Protein AF-A0A0W1ATL3-F1 (afdb_monomer_lite)

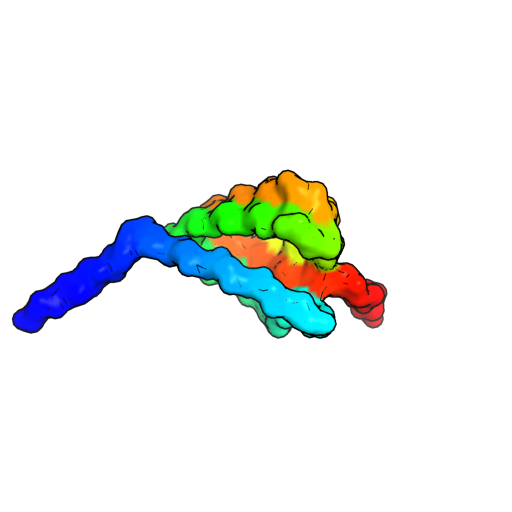Radius of gyration: 14.43 Å; chains: 1; bounding box: 50×25×29 Å

Organism: NCBI:txid1306852

Secondary structure (DSSP, 8-state):
----PPPS--------SS----SS-B--SS-EEEE--SSEEEEEETTEEEEEETT-EEEE-TT--EEEEES-----

pLDDT: mean 88.12, std 15.17, range [36.97, 98.19]

Sequence (76 aa):
MEQMLQPPFIIEQIKRAGPFSMDSNHYHDTYEIYYLLAGERSYYINNLIYTLRKGDLIFINKNELHRTTSKGLVIY

InterPro domains:
  IPR003313 AraC-type arabinose-binding/dimerisation domain [PF02311] (24-70)
  IPR014710 RmlC-like jelly roll fold [G3DSA:2.60.120.10] (14-76)
  IPR037923 Transcription regulator HTH-like [SSF51215] (22-69)

Foldseek 3Di:
DDDPDDPPDDDDDDDDPDWDWDPDKDFAQDKDKDAAQADWWWKDWPPDIDIDHHGDMDIGHHGTTMIIGHP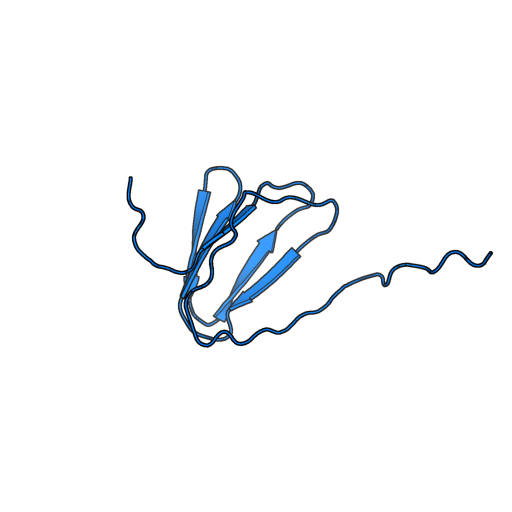DDPDD

Structure (mmCIF, N/CA/C/O backbone):
data_AF-A0A0W1ATL3-F1
#
_entry.id   AF-A0A0W1ATL3-F1
#
loop_
_atom_site.group_PDB
_atom_site.id
_atom_site.type_symbol
_atom_site.label_atom_id
_atom_site.label_alt_id
_atom_site.label_comp_id
_atom_site.label_asym_id
_atom_site.label_entity_id
_atom_site.label_seq_id
_atom_site.pdbx_PDB_ins_code
_atom_site.Cartn_x
_atom_site.Cartn_y
_atom_site.Cartn_z
_atom_site.occupancy
_atom_site.B_iso_or_equiv
_atom_site.auth_seq_id
_atom_site.auth_comp_id
_atom_site.auth_asym_id
_atom_site.auth_atom_id
_atom_site.pdbx_PDB_model_num
ATOM 1 N N . MET A 1 1 ? -33.204 12.488 -6.492 1.00 51.12 1 MET A N 1
ATOM 2 C CA . MET A 1 1 ? -31.795 12.361 -6.912 1.00 51.12 1 MET A CA 1
ATOM 3 C C . MET A 1 1 ? -31.317 11.017 -6.418 1.00 51.12 1 MET A C 1
ATOM 5 O O . MET A 1 1 ? -31.303 10.820 -5.211 1.00 51.12 1 MET A O 1
ATOM 9 N N . GLU A 1 2 ? -31.040 10.081 -7.320 1.00 60.78 2 GLU A N 1
ATOM 10 C CA . GLU A 1 2 ? -30.465 8.792 -6.937 1.00 60.78 2 GLU A CA 1
ATOM 11 C C . GLU A 1 2 ? -29.063 9.032 -6.379 1.00 60.78 2 GLU A C 1
ATOM 13 O O . GLU A 1 2 ? -28.203 9.618 -7.035 1.00 60.78 2 GLU A O 1
ATOM 18 N N . GLN A 1 3 ? -28.858 8.641 -5.126 1.00 58.78 3 GLN A N 1
ATOM 19 C CA . GLN A 1 3 ? -27.543 8.622 -4.512 1.00 58.78 3 GLN A CA 1
ATOM 20 C C . GLN A 1 3 ? -26.747 7.535 -5.242 1.00 58.78 3 GLN A C 1
ATOM 22 O O . GLN A 1 3 ? -27.071 6.355 -5.120 1.00 58.78 3 GLN A O 1
ATOM 27 N N . MET A 1 4 ? -25.754 7.918 -6.051 1.00 64.75 4 MET A N 1
ATOM 28 C CA . MET A 1 4 ? -24.853 6.943 -6.663 1.00 64.75 4 MET A CA 1
ATOM 29 C C . MET A 1 4 ? -24.134 6.201 -5.536 1.00 64.75 4 MET A C 1
ATOM 31 O O . MET A 1 4 ? -23.307 6.779 -4.830 1.00 64.75 4 MET A O 1
ATOM 35 N N . LEU A 1 5 ? -24.496 4.935 -5.337 1.00 74.25 5 LEU A N 1
ATOM 36 C CA . LEU A 1 5 ? -23.815 4.052 -4.402 1.00 74.25 5 LEU A CA 1
ATOM 37 C C . LEU A 1 5 ? -22.365 3.912 -4.870 1.00 74.25 5 LEU A C 1
ATOM 39 O O . LEU A 1 5 ? -22.110 3.468 -5.990 1.00 74.25 5 LEU A O 1
ATOM 43 N N . GLN A 1 6 ? -21.420 4.315 -4.021 1.00 72.81 6 GLN A N 1
ATOM 44 C CA . GLN A 1 6 ? -20.009 4.025 -4.253 1.00 72.81 6 GLN A CA 1
ATOM 45 C C . GLN A 1 6 ? -19.833 2.502 -4.326 1.00 72.81 6 GLN A C 1
ATOM 47 O O . GLN A 1 6 ? -20.468 1.782 -3.543 1.00 72.81 6 GLN A O 1
ATOM 52 N N . PRO A 1 7 ? -19.009 1.990 -5.255 1.00 84.25 7 PRO A N 1
ATOM 53 C CA . PRO A 1 7 ? -18.753 0.565 -5.319 1.00 84.25 7 PRO A CA 1
ATOM 54 C C . PRO A 1 7 ? -18.150 0.091 -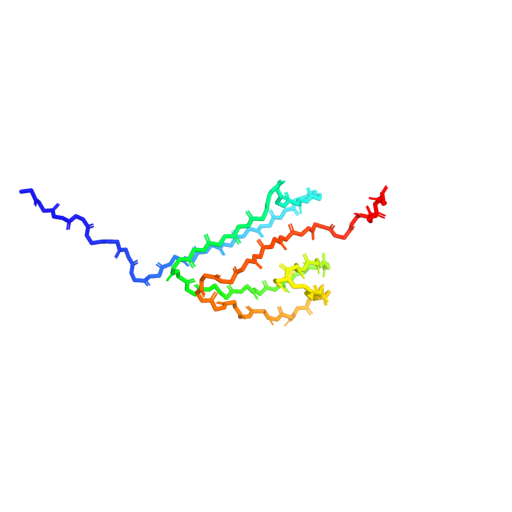3.985 1.00 84.25 7 PRO A C 1
ATOM 56 O O . PRO A 1 7 ? -17.373 0.818 -3.364 1.00 84.25 7 PRO A O 1
ATOM 59 N N . PRO A 1 8 ? -18.479 -1.132 -3.534 1.00 87.50 8 PRO A N 1
ATOM 60 C CA . PRO A 1 8 ? -18.031 -1.642 -2.237 1.00 87.50 8 PRO A CA 1
ATOM 61 C C . PRO A 1 8 ? -16.510 -1.849 -2.156 1.00 87.50 8 PRO A C 1
ATOM 63 O O . PRO A 1 8 ? -15.973 -2.017 -1.064 1.00 87.50 8 PRO A O 1
ATOM 66 N N . PHE A 1 9 ? -15.818 -1.860 -3.298 1.00 92.62 9 PHE A N 1
ATOM 67 C CA . PHE A 1 9 ? -14.366 -1.941 -3.400 1.00 92.62 9 PHE A CA 1
ATOM 68 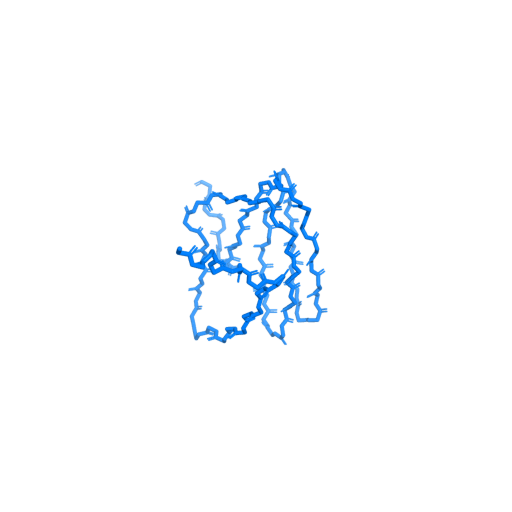C C . PHE A 1 9 ? -13.871 -1.275 -4.690 1.00 92.62 9 PHE A C 1
ATOM 70 O O . PHE A 1 9 ? -14.596 -1.187 -5.683 1.00 92.62 9 PHE A O 1
ATOM 77 N N . ILE A 1 10 ? -12.609 -0.848 -4.673 1.00 94.06 10 ILE A N 1
ATOM 78 C CA . ILE A 1 10 ? -11.877 -0.309 -5.822 1.00 94.06 10 ILE A CA 1
ATOM 79 C C . ILE A 1 10 ? -10.679 -1.227 -6.063 1.00 94.06 10 ILE A C 1
ATOM 81 O O . ILE A 1 10 ? -10.010 -1.633 -5.114 1.00 94.06 10 ILE A O 1
ATOM 85 N N . ILE A 1 11 ? -10.420 -1.572 -7.324 1.00 95.88 11 ILE A N 1
ATOM 86 C CA . ILE A 1 11 ? -9.273 -2.393 -7.720 1.00 95.88 11 ILE A CA 1
ATOM 87 C C . ILE A 1 11 ? -8.483 -1.617 -8.760 1.00 95.88 11 ILE A C 1
ATOM 89 O O . ILE A 1 11 ? -9.032 -1.192 -9.775 1.00 95.88 11 ILE A O 1
ATOM 93 N N . GLU A 1 12 ? -7.186 -1.470 -8.519 1.00 95.81 12 GLU A N 1
ATOM 94 C CA . GLU A 1 12 ? -6.263 -0.824 -9.437 1.00 95.81 12 GLU A CA 1
ATOM 95 C C . GLU A 1 12 ? -5.053 -1.731 -9.693 1.00 95.81 12 GLU A C 1
ATOM 97 O O . GLU A 1 12 ? -4.541 -2.394 -8.790 1.00 95.81 12 GLU A O 1
ATOM 102 N N . GLN A 1 13 ? -4.576 -1.742 -10.938 1.00 96.75 13 GLN A N 1
ATOM 103 C CA . GLN A 1 13 ? -3.303 -2.348 -11.306 1.00 96.75 13 GLN A CA 1
ATOM 104 C C . GLN A 1 13 ? -2.463 -1.327 -12.070 1.00 96.75 13 GLN A C 1
ATOM 106 O O . GLN A 1 13 ? -2.857 -0.851 -13.132 1.00 96.75 13 GLN A O 1
ATOM 111 N N . ILE A 1 14 ? -1.266 -1.031 -11.559 1.00 95.38 14 ILE A N 1
ATOM 112 C CA . ILE A 1 14 ? -0.331 -0.103 -12.202 1.00 95.38 14 ILE A CA 1
ATOM 113 C C . ILE A 1 14 ? 1.014 -0.790 -12.428 1.00 95.38 14 ILE A C 1
ATOM 115 O O . ILE A 1 14 ? 1.625 -1.323 -11.502 1.00 95.38 14 ILE A O 1
ATOM 119 N N . LYS A 1 15 ? 1.534 -0.675 -13.655 1.00 94.88 15 LYS A N 1
ATOM 120 C CA . LYS A 1 15 ? 2.948 -0.903 -13.972 1.00 94.88 15 LYS A CA 1
ATOM 121 C C . LYS A 1 15 ? 3.642 0.448 -14.129 1.00 94.88 15 LYS A C 1
ATOM 123 O O . LYS A 1 15 ? 3.239 1.254 -14.961 1.00 94.88 15 LYS A O 1
ATOM 128 N N . ARG A 1 16 ? 4.695 0.694 -13.350 1.00 90.50 16 ARG A N 1
ATOM 129 C CA . ARG A 1 16 ? 5.478 1.938 -13.422 1.00 90.50 16 ARG A CA 1
ATOM 130 C C . ARG A 1 16 ? 6.783 1.696 -14.175 1.00 90.50 16 ARG A C 1
ATOM 132 O O . ARG A 1 16 ? 7.441 0.687 -13.946 1.00 90.50 16 ARG A O 1
ATOM 139 N N . ALA A 1 17 ? 7.137 2.612 -15.076 1.00 88.19 17 ALA A N 1
ATOM 140 C CA . ALA A 1 17 ? 8.393 2.559 -15.830 1.00 88.19 17 ALA A CA 1
ATOM 141 C C . ALA A 1 17 ? 9.576 3.198 -15.077 1.00 88.19 17 ALA A C 1
ATOM 143 O O . ALA A 1 17 ? 10.724 2.896 -15.381 1.00 88.19 17 ALA A O 1
ATOM 144 N N . GLY A 1 18 ? 9.296 4.060 -14.093 1.00 86.56 18 GLY A N 1
ATOM 145 C CA . GLY A 1 18 ? 10.293 4.767 -13.290 1.00 86.56 18 GLY A CA 1
ATOM 146 C C . GLY A 1 18 ? 9.946 4.787 -11.796 1.00 86.56 18 GLY A C 1
ATOM 147 O O . GLY A 1 18 ? 8.899 4.257 -11.401 1.00 86.56 18 GLY A O 1
ATOM 148 N N . PRO A 1 19 ? 10.821 5.380 -10.961 1.00 86.69 19 PRO A N 1
ATOM 149 C CA . PRO A 1 19 ? 10.593 5.494 -9.527 1.00 86.69 19 PRO A CA 1
ATOM 150 C C . PRO A 1 19 ? 9.337 6.318 -9.236 1.00 86.69 19 PRO A C 1
ATOM 152 O O . PRO A 1 19 ? 8.983 7.240 -9.969 1.00 86.69 19 PRO A O 1
ATOM 155 N N . PHE A 1 20 ? 8.655 5.969 -8.152 1.00 89.25 20 PHE A N 1
ATOM 156 C CA . PHE A 1 20 ? 7.480 6.678 -7.673 1.00 89.25 20 PHE A CA 1
ATOM 157 C C . PHE A 1 20 ? 7.424 6.587 -6.156 1.00 89.25 20 PHE A C 1
ATOM 159 O O . PHE A 1 20 ? 7.489 5.495 -5.584 1.00 89.25 20 PHE A O 1
ATOM 166 N N . SER A 1 21 ? 7.235 7.738 -5.533 1.00 92.56 21 SER A N 1
ATOM 167 C CA . SER A 1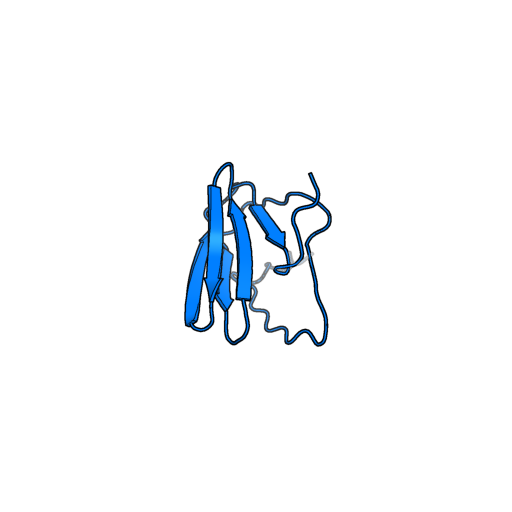 21 ? 6.999 7.880 -4.108 1.00 92.56 21 SER A CA 1
ATOM 168 C C . SER A 1 21 ? 5.749 8.719 -3.909 1.00 92.56 21 SER A C 1
ATOM 170 O O . SER A 1 21 ? 5.457 9.587 -4.722 1.00 92.56 21 SER A O 1
ATOM 172 N N . MET A 1 22 ? 5.004 8.434 -2.850 1.00 91.25 22 MET A N 1
ATOM 173 C CA . MET A 1 22 ? 3.957 9.337 -2.387 1.00 91.25 22 MET A CA 1
ATOM 174 C C . MET A 1 22 ? 4.605 10.588 -1.791 1.00 91.25 22 MET A C 1
ATOM 176 O O . MET A 1 22 ? 5.588 10.475 -1.053 1.00 91.25 22 MET A O 1
ATOM 180 N N . ASP A 1 23 ? 4.036 11.751 -2.097 1.00 88.62 23 ASP A N 1
ATOM 181 C CA . ASP A 1 23 ? 4.583 13.049 -1.682 1.00 88.62 23 ASP A CA 1
ATOM 182 C C . ASP A 1 23 ? 4.321 13.358 -0.200 1.00 88.62 23 ASP A C 1
ATOM 184 O O . ASP A 1 23 ? 5.074 14.095 0.434 1.00 88.62 23 ASP A O 1
ATOM 188 N N . SER A 1 24 ? 3.276 12.767 0.380 1.00 89.38 24 SER A N 1
ATOM 189 C CA . SER A 1 24 ? 2.873 12.969 1.770 1.00 89.38 24 SER A CA 1
ATOM 190 C C . SER A 1 24 ? 2.404 11.668 2.422 1.00 89.38 24 SER A C 1
ATOM 192 O O . SER A 1 24 ? 2.162 10.656 1.759 1.00 89.38 24 SER A O 1
ATOM 194 N N . ASN A 1 25 ? 2.295 11.697 3.752 1.00 88.56 25 ASN A N 1
ATOM 195 C CA . ASN A 1 25 ? 1.601 10.649 4.488 1.00 88.56 25 ASN A CA 1
ATOM 196 C C . ASN A 1 25 ? 0.102 10.683 4.162 1.00 88.56 25 ASN A C 1
ATOM 198 O O . ASN A 1 25 ? -0.483 11.757 4.011 1.00 88.56 25 ASN A O 1
ATOM 202 N N . HIS A 1 26 ? -0.505 9.506 4.100 1.00 91.81 26 HIS A N 1
ATOM 203 C CA . HIS A 1 26 ? -1.887 9.296 3.694 1.00 91.81 26 HIS A CA 1
ATOM 204 C C . HIS A 1 26 ? -2.611 8.387 4.692 1.00 91.81 26 HIS A C 1
ATOM 206 O O . HIS A 1 26 ? -1.979 7.605 5.398 1.00 91.81 26 HIS A O 1
ATOM 212 N N . TYR A 1 27 ? -3.932 8.518 4.780 1.00 95.19 27 TYR A N 1
ATOM 213 C CA . TYR A 1 27 ? -4.818 7.632 5.531 1.00 95.19 27 TYR A CA 1
ATOM 214 C C . TYR A 1 27 ? -6.242 7.777 4.982 1.00 95.19 27 TYR A C 1
ATOM 216 O O . TYR A 1 27 ? -6.599 8.824 4.440 1.00 95.19 27 TYR A O 1
ATOM 224 N N . HIS A 1 28 ? -7.059 6.739 5.142 1.00 94.62 28 HIS A N 1
ATOM 225 C CA . HIS A 1 28 ? -8.471 6.740 4.757 1.00 94.62 28 HIS A CA 1
ATOM 226 C C . HIS A 1 28 ? -9.271 5.710 5.563 1.00 94.62 28 HIS A C 1
ATOM 228 O O . HIS A 1 28 ? -8.705 4.815 6.196 1.00 94.62 28 HIS A O 1
ATOM 234 N N . ASP A 1 29 ? -10.597 5.816 5.515 1.00 95.19 29 ASP A N 1
ATOM 235 C CA . ASP A 1 29 ? -11.544 4.973 6.253 1.00 95.19 29 ASP A CA 1
ATOM 236 C C . ASP A 1 29 ? -11.848 3.619 5.575 1.00 95.19 29 ASP A C 1
ATOM 238 O O . ASP A 1 29 ? -12.688 2.841 6.048 1.00 95.19 29 ASP A O 1
ATOM 242 N N . THR A 1 30 ? -11.129 3.299 4.498 1.00 94.94 30 THR A N 1
ATOM 243 C CA . THR A 1 30 ? -11.155 2.004 3.814 1.00 94.94 30 THR A CA 1
ATOM 244 C C . THR A 1 30 ? -9.953 1.138 4.192 1.00 94.94 30 THR A C 1
ATOM 246 O O . THR A 1 30 ? -8.909 1.627 4.621 1.00 94.94 30 THR A O 1
ATOM 249 N N . TYR A 1 31 ? -10.121 -0.177 4.058 1.00 97.25 31 TYR A N 1
ATOM 250 C CA . TYR A 1 31 ? -9.009 -1.123 4.103 1.00 97.25 31 TYR A CA 1
ATOM 251 C C . TYR A 1 31 ? -8.243 -1.091 2.777 1.00 97.25 31 TYR A C 1
ATOM 253 O O . TYR A 1 31 ? -8.873 -0.983 1.723 1.00 97.25 31 TYR A O 1
ATOM 261 N N . GLU A 1 32 ? -6.923 -1.275 2.813 1.00 97.19 32 GLU A N 1
ATOM 262 C CA . GLU A 1 32 ? -6.097 -1.413 1.605 1.00 97.19 32 GLU A CA 1
ATOM 263 C C . GLU A 1 32 ? -5.362 -2.757 1.601 1.00 97.19 32 GLU A C 1
ATOM 265 O O . GLU A 1 32 ? -4.775 -3.169 2.602 1.00 97.19 32 GLU A O 1
ATOM 270 N N . ILE A 1 33 ? -5.382 -3.438 0.454 1.00 97.81 33 ILE A N 1
ATOM 271 C CA . ILE A 1 33 ? -4.539 -4.602 0.177 1.00 97.81 33 ILE A CA 1
ATOM 272 C C . ILE A 1 33 ? -3.653 -4.246 -1.009 1.00 97.81 33 ILE A C 1
ATOM 274 O O . ILE A 1 33 ? -4.156 -3.937 -2.089 1.00 97.81 33 ILE A O 1
ATOM 278 N N . TYR A 1 34 ? -2.340 -4.352 -0.825 1.00 97.31 34 TYR A N 1
ATOM 279 C CA . TYR A 1 34 ? -1.370 -4.146 -1.893 1.00 97.31 34 TYR A CA 1
ATOM 280 C C . TYR A 1 34 ? -0.525 -5.399 -2.111 1.00 97.31 34 TYR A C 1
ATOM 282 O O . TYR A 1 34 ? -0.046 -6.015 -1.160 1.00 97.31 34 TYR A O 1
ATOM 290 N N . TYR A 1 35 ? -0.320 -5.759 -3.380 1.00 98.06 35 TYR A N 1
ATOM 291 C CA . TYR A 1 35 ? 0.478 -6.909 -3.803 1.00 98.06 35 TYR A CA 1
ATOM 292 C C . TYR A 1 35 ? 1.552 -6.489 -4.810 1.00 98.06 35 TYR A C 1
ATOM 294 O O . TYR A 1 35 ? 1.247 -5.905 -5.857 1.00 98.06 35 TYR A O 1
ATOM 302 N N . LEU A 1 36 ? 2.817 -6.811 -4.526 1.00 97.38 36 LEU A N 1
ATOM 303 C CA . LEU A 1 36 ? 3.936 -6.418 -5.382 1.00 97.38 36 LEU A CA 1
ATOM 304 C C . LEU A 1 36 ? 4.238 -7.486 -6.443 1.00 97.38 36 LEU A C 1
ATOM 306 O O . LEU A 1 36 ? 4.935 -8.468 -6.189 1.00 97.38 36 LEU A O 1
ATOM 310 N N . LEU A 1 37 ? 3.773 -7.264 -7.675 1.00 97.25 37 LEU A N 1
ATOM 311 C CA . LEU A 1 37 ? 3.985 -8.196 -8.796 1.00 97.25 37 LEU A CA 1
ATOM 312 C C . LEU A 1 37 ? 5.453 -8.307 -9.255 1.00 97.25 37 LEU A C 1
ATOM 314 O O . LEU A 1 37 ? 5.869 -9.363 -9.739 1.00 97.25 37 LEU A O 1
ATOM 318 N N . ALA A 1 38 ? 6.235 -7.229 -9.150 1.00 94.81 38 ALA A N 1
ATOM 319 C CA . ALA A 1 38 ? 7.649 -7.188 -9.528 1.00 94.81 38 ALA A CA 1
ATOM 320 C C . ALA A 1 38 ? 8.364 -5.972 -8.915 1.00 94.81 38 ALA A C 1
ATOM 322 O O . ALA A 1 38 ? 7.749 -4.929 -8.714 1.00 94.81 38 ALA A O 1
ATOM 323 N N . GLY A 1 39 ? 9.679 -6.090 -8.703 1.00 92.69 39 GLY A N 1
ATOM 324 C CA . GLY A 1 39 ? 10.525 -5.029 -8.148 1.00 92.69 39 GLY A CA 1
ATOM 325 C C . GLY A 1 39 ? 10.645 -5.080 -6.623 1.00 92.69 39 GLY A C 1
ATOM 326 O O . GLY A 1 39 ? 10.421 -6.124 -6.009 1.00 92.69 39 GLY A O 1
ATOM 327 N N . GLU A 1 40 ? 11.017 -3.946 -6.030 1.00 93.50 40 GLU A N 1
ATOM 328 C CA . GLU A 1 40 ? 11.100 -3.738 -4.580 1.00 93.50 40 GLU A CA 1
ATOM 329 C C . GLU A 1 40 ? 10.464 -2.398 -4.200 1.00 93.50 40 GLU A C 1
ATOM 331 O O . GLU A 1 40 ? 10.513 -1.435 -4.977 1.00 93.50 40 GLU A O 1
ATOM 336 N N . ARG A 1 41 ? 9.889 -2.315 -2.996 1.00 92.56 41 ARG A N 1
ATOM 337 C CA . ARG A 1 41 ? 9.258 -1.089 -2.501 1.00 92.56 41 ARG A CA 1
ATOM 338 C C . ARG A 1 41 ? 9.315 -0.967 -0.981 1.00 92.56 41 ARG A C 1
ATOM 340 O O . ARG A 1 41 ? 9.389 -1.978 -0.297 1.00 92.56 41 ARG A O 1
ATOM 347 N N . SER A 1 42 ? 9.242 0.252 -0.450 1.00 94.94 42 SER A N 1
ATOM 348 C CA . SER A 1 42 ? 9.108 0.479 0.992 1.00 94.94 42 SER A CA 1
ATOM 349 C C . SER A 1 42 ? 7.745 1.076 1.330 1.00 94.94 42 SER A C 1
ATOM 351 O O . SER A 1 42 ? 7.349 2.095 0.760 1.00 94.94 42 SER A O 1
ATOM 353 N N . TYR A 1 43 ? 7.051 0.446 2.274 1.00 95.06 43 TYR A N 1
ATOM 354 C CA . TYR A 1 43 ? 5.868 0.981 2.939 1.00 95.06 43 TYR A CA 1
ATOM 355 C C . TYR A 1 43 ? 6.268 1.494 4.318 1.00 95.06 43 TYR A C 1
ATOM 357 O O . TYR A 1 43 ? 6.872 0.764 5.103 1.00 95.06 43 TYR A O 1
ATOM 365 N N . TYR A 1 44 ? 5.919 2.737 4.615 1.00 95.31 44 TYR A N 1
ATOM 366 C CA . TYR A 1 44 ? 5.931 3.255 5.976 1.00 95.31 44 TYR A CA 1
ATOM 367 C C . TYR A 1 44 ? 4.504 3.145 6.477 1.00 95.31 44 TYR A C 1
ATOM 369 O O . TYR A 1 44 ? 3.615 3.684 5.822 1.00 95.31 44 TYR A O 1
ATOM 377 N N . ILE A 1 45 ? 4.289 2.445 7.585 1.00 96.00 45 ILE A N 1
ATOM 378 C CA . ILE A 1 45 ? 2.983 2.361 8.245 1.00 96.00 45 ILE A CA 1
ATOM 379 C C . ILE A 1 45 ? 3.212 2.705 9.711 1.00 96.00 45 ILE A C 1
ATOM 381 O O . ILE A 1 45 ? 3.996 2.043 10.398 1.00 96.00 45 ILE A O 1
ATOM 385 N N . ASN A 1 46 ? 2.585 3.788 10.161 1.00 93.94 46 ASN A N 1
ATOM 386 C CA . ASN A 1 46 ? 2.887 4.476 11.412 1.00 93.94 46 ASN A CA 1
ATOM 387 C C . ASN A 1 46 ? 4.396 4.730 11.572 1.00 93.94 46 ASN A C 1
ATOM 389 O O . ASN A 1 46 ? 4.984 5.536 10.854 1.00 93.94 46 ASN A O 1
ATOM 393 N N . ASN A 1 47 ? 5.030 4.025 12.509 1.00 91.81 47 ASN A N 1
ATOM 394 C CA . ASN A 1 47 ? 6.434 4.179 12.880 1.00 91.81 47 ASN A CA 1
ATOM 395 C C . ASN A 1 47 ? 7.311 3.025 12.371 1.00 91.81 47 ASN A C 1
ATOM 397 O O . ASN A 1 47 ? 8.473 2.922 12.767 1.00 91.81 47 ASN A O 1
ATOM 401 N N . LEU A 1 48 ? 6.765 2.145 11.528 1.00 94.69 48 LEU A N 1
ATOM 402 C CA . LEU A 1 48 ? 7.452 0.963 11.014 1.00 94.69 48 LEU A CA 1
ATOM 403 C C . LEU A 1 48 ? 7.675 1.061 9.506 1.00 94.69 48 LEU A C 1
ATOM 405 O O . LEU A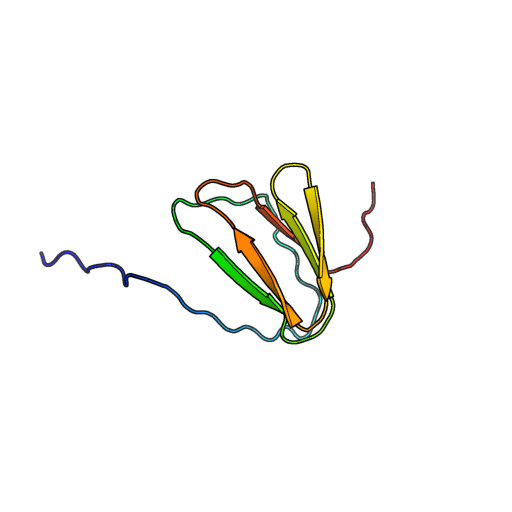 1 48 ? 6.869 1.631 8.770 1.00 94.69 48 LEU A O 1
ATOM 409 N N . ILE A 1 49 ? 8.785 0.474 9.055 1.00 94.81 49 ILE A N 1
ATOM 410 C CA . ILE A 1 49 ? 9.159 0.394 7.642 1.00 94.81 49 ILE A CA 1
ATOM 411 C C . ILE A 1 49 ? 9.138 -1.069 7.214 1.00 94.81 49 ILE A C 1
ATOM 413 O O . ILE A 1 49 ? 9.887 -1.893 7.739 1.00 94.81 49 ILE A O 1
ATOM 417 N N . TYR A 1 50 ? 8.330 -1.366 6.204 1.00 95.50 50 TYR A N 1
ATOM 418 C CA . TYR A 1 50 ? 8.228 -2.672 5.571 1.00 95.50 50 TYR A CA 1
ATOM 419 C C . TYR A 1 50 ? 8.866 -2.602 4.188 1.00 95.50 50 TYR A C 1
ATOM 421 O O . TYR A 1 50 ? 8.436 -1.829 3.333 1.00 95.50 50 TYR A O 1
ATOM 429 N N . THR A 1 51 ? 9.907 -3.402 3.962 1.00 95.75 51 THR A N 1
ATOM 430 C CA . THR A 1 51 ? 10.491 -3.559 2.624 1.00 95.75 51 THR A CA 1
ATOM 431 C C . THR A 1 51 ? 9.827 -4.737 1.936 1.00 95.75 51 THR A C 1
ATOM 433 O O . THR A 1 51 ? 9.993 -5.871 2.375 1.00 95.75 51 THR A O 1
ATOM 436 N N . LEU A 1 52 ? 9.098 -4.452 0.864 1.00 95.81 52 LEU A N 1
ATOM 437 C CA . LEU A 1 52 ? 8.420 -5.426 0.026 1.00 95.81 52 LEU A CA 1
ATOM 438 C C . LEU A 1 52 ? 9.313 -5.818 -1.152 1.00 95.81 52 LEU A C 1
ATOM 440 O O . LEU A 1 52 ? 9.985 -4.978 -1.764 1.00 95.81 52 LEU A O 1
ATOM 444 N N . ARG A 1 53 ? 9.252 -7.094 -1.508 1.00 95.94 53 ARG A N 1
ATOM 445 C CA . ARG A 1 53 ? 9.822 -7.718 -2.701 1.00 95.94 53 ARG A CA 1
ATOM 446 C C . ARG A 1 53 ? 8.711 -8.371 -3.517 1.00 95.94 53 ARG A C 1
ATOM 448 O O . ARG A 1 53 ? 7.562 -8.458 -3.089 1.00 95.94 53 ARG A O 1
ATOM 455 N N . LYS A 1 54 ? 9.052 -8.821 -4.726 1.00 96.94 54 LYS A N 1
ATOM 456 C CA . LYS A 1 54 ? 8.129 -9.573 -5.584 1.00 96.94 54 LYS A CA 1
ATOM 457 C C . LYS A 1 54 ? 7.426 -10.686 -4.794 1.00 96.94 54 LYS A C 1
ATOM 459 O O . LYS A 1 54 ? 8.091 -11.579 -4.278 1.00 96.94 54 LYS A O 1
ATOM 464 N N . GLY A 1 55 ? 6.098 -10.670 -4.820 1.00 98.00 55 GLY A N 1
ATOM 465 C CA . GLY A 1 55 ? 5.247 -11.661 -4.169 1.00 98.00 55 GLY A CA 1
ATOM 466 C C . GLY A 1 55 ? 4.785 -11.276 -2.765 1.00 98.00 55 GLY A C 1
ATOM 467 O O . GLY A 1 55 ? 3.893 -11.941 -2.245 1.00 98.00 55 GLY A O 1
ATOM 468 N N . ASP A 1 56 ? 5.327 -10.210 -2.178 1.00 98.19 56 ASP A N 1
ATOM 469 C CA . ASP A 1 56 ? 4.871 -9.736 -0.876 1.00 98.19 56 ASP A CA 1
ATOM 470 C C . ASP A 1 56 ? 3.498 -9.065 -0.986 1.00 98.19 56 ASP A C 1
ATOM 472 O O . ASP A 1 56 ? 3.181 -8.370 -1.962 1.00 98.19 56 ASP A O 1
ATOM 476 N N . LEU A 1 57 ? 2.698 -9.268 0.059 1.00 97.94 57 LEU A N 1
ATOM 477 C CA . LEU A 1 57 ? 1.392 -8.660 0.258 1.00 97.94 57 LEU A CA 1
ATOM 478 C C . LEU A 1 57 ? 1.416 -7.855 1.554 1.00 97.94 57 LEU A C 1
ATOM 480 O O . LEU A 1 57 ? 1.919 -8.333 2.571 1.00 97.94 57 LEU A O 1
ATOM 484 N N . ILE A 1 58 ? 0.833 -6.661 1.529 1.00 97.06 58 ILE A N 1
ATOM 485 C CA . ILE A 1 58 ? 0.578 -5.869 2.730 1.00 97.06 58 ILE A CA 1
ATOM 486 C C . ILE A 1 58 ? -0.919 -5.608 2.866 1.00 97.06 58 ILE A C 1
ATOM 488 O O . ILE A 1 58 ? -1.620 -5.388 1.877 1.00 97.06 58 ILE A O 1
ATOM 492 N N . PHE A 1 59 ? -1.396 -5.671 4.105 1.00 97.88 59 PHE A N 1
ATOM 493 C CA . PHE A 1 59 ? -2.768 -5.364 4.474 1.00 97.88 59 PHE A CA 1
ATOM 494 C C . PHE A 1 59 ? -2.752 -4.206 5.465 1.00 97.88 59 PHE A C 1
ATOM 496 O O . PHE A 1 59 ? -2.124 -4.304 6.521 1.00 97.88 59 PHE A O 1
ATOM 503 N N . ILE A 1 60 ? -3.408 -3.109 5.101 1.00 97.31 60 ILE A N 1
ATOM 504 C CA . ILE A 1 60 ? -3.424 -1.864 5.865 1.00 97.31 60 ILE A CA 1
ATOM 505 C C . ILE A 1 60 ? -4.822 -1.677 6.449 1.00 97.31 60 ILE A C 1
ATOM 507 O O . ILE A 1 60 ? -5.833 -1.776 5.745 1.00 97.31 60 ILE A O 1
ATOM 511 N N . ASN A 1 61 ? -4.875 -1.442 7.760 1.00 97.69 61 ASN A N 1
ATOM 512 C CA . ASN A 1 61 ? -6.122 -1.198 8.473 1.00 97.69 61 ASN A CA 1
ATOM 513 C C . ASN A 1 61 ? -6.636 0.226 8.195 1.00 97.69 61 ASN A C 1
ATOM 515 O O . ASN A 1 61 ? -5.896 1.105 7.752 1.00 97.69 61 ASN A O 1
ATOM 519 N N . LYS A 1 62 ? -7.919 0.456 8.470 1.00 96.81 62 LYS A N 1
ATOM 520 C CA . LYS A 1 62 ? -8.543 1.775 8.351 1.00 96.81 62 LYS A CA 1
ATOM 521 C C . LYS A 1 62 ? -7.827 2.788 9.237 1.00 96.81 62 LYS A C 1
ATOM 523 O O . LYS A 1 62 ? -7.501 2.480 10.381 1.00 96.81 62 LYS A O 1
ATOM 528 N N . ASN A 1 63 ? -7.693 4.014 8.741 1.00 96.44 63 ASN A N 1
ATOM 529 C CA . ASN A 1 63 ? -7.126 5.161 9.456 1.00 96.44 63 ASN A CA 1
ATOM 530 C C . ASN A 1 63 ? -5.670 4.983 9.926 1.00 96.44 63 ASN A C 1
ATOM 532 O O . ASN A 1 63 ? -5.190 5.775 10.734 1.00 96.44 63 ASN A O 1
ATOM 536 N N . GLU A 1 64 ? -4.956 3.983 9.411 1.00 97.31 64 GLU A N 1
ATOM 537 C CA . GLU A 1 64 ? -3.523 3.827 9.644 1.00 97.31 64 GLU A CA 1
ATOM 538 C C . GLU A 1 64 ? -2.756 4.796 8.750 1.00 97.31 64 GLU A C 1
ATOM 540 O O . GLU A 1 64 ? -2.983 4.845 7.536 1.00 97.31 64 GLU A O 1
ATOM 545 N N . LEU A 1 65 ? -1.832 5.557 9.334 1.00 97.06 65 LEU A N 1
ATOM 546 C CA . LEU A 1 65 ? -1.007 6.479 8.568 1.00 97.06 65 LEU A CA 1
ATOM 547 C C . LEU A 1 65 ? -0.014 5.675 7.737 1.00 97.06 65 LEU A C 1
ATOM 549 O O . LEU A 1 65 ? 0.792 4.926 8.289 1.00 97.06 65 LEU A O 1
ATOM 553 N N . HIS A 1 66 ? -0.032 5.846 6.422 1.00 96.88 66 HIS A N 1
ATOM 554 C CA . HIS A 1 66 ? 0.863 5.123 5.537 1.00 96.88 66 HIS A CA 1
ATOM 555 C C . HIS A 1 66 ? 1.386 5.986 4.389 1.00 96.88 66 HIS A C 1
ATOM 557 O O . HIS A 1 66 ? 0.751 6.940 3.938 1.00 96.88 66 HIS A O 1
ATOM 563 N N . ARG A 1 67 ? 2.581 5.655 3.902 1.00 95.31 67 ARG A N 1
ATOM 564 C CA . ARG A 1 67 ? 3.114 6.187 2.642 1.00 95.31 67 ARG A CA 1
ATOM 565 C C . ARG A 1 67 ? 3.955 5.133 1.953 1.00 95.31 67 ARG A C 1
ATOM 567 O O . ARG A 1 67 ? 4.606 4.315 2.607 1.00 95.31 67 ARG A O 1
ATOM 574 N N . THR A 1 68 ? 4.052 5.248 0.638 1.00 93.38 68 THR A N 1
ATOM 575 C CA . THR A 1 68 ? 4.828 4.302 -0.153 1.00 93.38 68 THR A CA 1
ATOM 576 C C . THR A 1 68 ? 5.912 4.992 -0.956 1.00 93.38 68 THR A C 1
ATOM 578 O O . THR A 1 68 ? 5.620 5.861 -1.776 1.00 93.38 68 THR A O 1
ATOM 581 N N . THR A 1 69 ? 7.159 4.553 -0.822 1.00 92.00 69 THR A N 1
ATOM 582 C CA . THR A 1 69 ? 8.294 5.105 -1.573 1.00 92.00 69 THR A CA 1
ATOM 583 C C . THR A 1 69 ? 8.907 4.057 -2.487 1.00 92.00 69 THR A C 1
ATOM 585 O O . THR A 1 69 ? 8.921 2.865 -2.170 1.00 92.00 69 THR A O 1
ATOM 588 N N . SER A 1 70 ? 9.405 4.472 -3.650 1.00 86.06 70 SER A N 1
ATOM 589 C CA . SER A 1 70 ? 10.341 3.635 -4.400 1.00 86.06 70 SER A CA 1
ATOM 590 C C . SER A 1 70 ? 11.616 3.492 -3.579 1.00 86.06 70 SER A C 1
ATOM 592 O O . SER A 1 70 ? 12.031 4.458 -2.936 1.00 86.06 70 SER A O 1
ATOM 594 N N . LYS A 1 71 ? 12.264 2.324 -3.616 1.00 68.00 71 LYS A N 1
ATOM 595 C CA . LYS A 1 71 ? 13.578 2.147 -2.995 1.00 68.00 71 LYS A CA 1
ATOM 596 C C . LYS A 1 71 ? 14.596 3.044 -3.713 1.00 68.00 71 LYS A C 1
ATOM 598 O O . LYS A 1 71 ? 15.161 2.673 -4.735 1.00 68.00 71 LYS A O 1
ATOM 603 N N . GLY A 1 72 ? 14.780 4.244 -3.185 1.00 52.97 72 GLY A N 1
ATOM 604 C CA . GLY A 1 72 ? 15.727 5.251 -3.635 1.00 52.97 72 GLY A CA 1
ATOM 605 C C . GLY A 1 72 ? 16.119 6.063 -2.413 1.00 52.97 72 GLY A C 1
ATOM 606 O O . GLY A 1 72 ? 15.265 6.731 -1.847 1.00 52.97 72 GLY A O 1
ATOM 607 N N . LEU A 1 73 ? 17.366 5.863 -1.978 1.00 44.62 73 LEU A N 1
ATOM 608 C CA . LEU A 1 73 ? 18.120 6.568 -0.936 1.00 44.62 73 LEU A CA 1
ATOM 609 C C . LEU A 1 73 ? 17.289 7.458 0.013 1.00 44.62 73 LEU A C 1
ATOM 611 O O . LEU A 1 73 ? 16.866 8.551 -0.352 1.00 44.62 73 LEU A O 1
ATOM 615 N N . VAL A 1 74 ? 17.128 7.019 1.265 1.00 41.81 74 VAL A N 1
ATOM 616 C CA . VAL A 1 74 ? 16.759 7.932 2.356 1.00 41.81 74 VAL A CA 1
ATOM 617 C C . VAL A 1 74 ? 17.923 8.909 2.511 1.00 41.81 74 VAL A C 1
ATOM 619 O O . VAL A 1 74 ? 18.966 8.544 3.047 1.00 41.81 74 VAL A O 1
ATOM 622 N N . ILE A 1 75 ? 17.782 10.116 1.971 1.00 36.97 75 ILE A N 1
ATOM 623 C CA . ILE A 1 75 ? 18.635 11.240 2.352 1.00 36.97 75 ILE A CA 1
ATOM 624 C C . ILE A 1 75 ? 18.043 11.768 3.660 1.00 36.97 75 ILE A C 1
ATOM 626 O O . ILE A 1 75 ? 16.857 12.100 3.694 1.00 36.97 75 ILE A O 1
ATOM 630 N N . TYR A 1 76 ? 18.841 11.704 4.728 1.00 42.00 76 TYR A N 1
ATOM 631 C CA . TYR A 1 76 ? 18.533 12.309 6.025 1.00 42.00 76 TYR A CA 1
ATOM 632 C C . TYR A 1 76 ? 18.394 13.826 5.903 1.00 42.00 76 TYR A C 1
ATOM 634 O O . TYR A 1 76 ? 19.119 14.407 5.062 1.00 42.00 76 TYR A O 1
#